Protein AF-A0A829H074-F1 (afdb_monomer_lite)

pLDDT: mean 91.49, std 4.29, range [58.12, 96.12]

InterPro domains:
  IPR010146 CRISPR-associated protein, Csn2-type [TIGR01866] (2-175)

Secondary structure (DSSP, 8-state):
-EEE-TTSPPEE--TT-PPP---S-HHHHHHHHHHHHHT-TT-EEE-TT--EE-HHHHEEEEE-TTTT--HHHHHHHHHHHHHHHHS-HHHHHHHHHHHHHHHHHHHT-HHHHTSS-------SHHHHHHHTT----HHHHHSHHHHHHHHHHHHHHHT--SEEEE-SGGGT---

Structure (mmCIF, N/CA/C/O backbone):
data_AF-A0A829H074-F1
#
_entry.id   AF-A0A829H074-F1
#
loop_
_atom_site.group_PDB
_atom_site.id
_atom_site.type_symbol
_atom_site.label_atom_id
_atom_site.label_alt_id
_atom_site.label_comp_id
_atom_site.label_asym_id
_atom_site.label_entity_id
_atom_site.label_seq_id
_atom_site.pdbx_PDB_ins_code
_atom_site.Cartn_x
_atom_site.Cartn_y
_atom_site.Cartn_z
_atom_site.occupancy
_atom_site.B_iso_or_equiv
_atom_site.auth_seq_id
_atom_site.auth_comp_id
_atom_site.auth_asym_id
_atom_site.auth_atom_id
_atom_site.pdbx_PDB_model_num
ATOM 1 N N . MET A 1 1 ? 19.364 4.379 -5.236 1.00 91.44 1 MET A N 1
ATOM 2 C CA . MET A 1 1 ? 19.179 2.920 -5.469 1.00 91.44 1 MET A CA 1
ATOM 3 C C . MET A 1 1 ? 19.409 2.637 -6.939 1.00 91.44 1 MET A C 1
ATOM 5 O O . MET A 1 1 ? 19.044 3.456 -7.771 1.00 91.44 1 MET A O 1
ATOM 9 N N . ASN A 1 2 ? 20.021 1.505 -7.264 1.00 95.44 2 ASN A N 1
ATOM 10 C CA . ASN A 1 2 ? 20.348 1.136 -8.633 1.00 95.44 2 ASN A CA 1
ATOM 11 C C . ASN A 1 2 ? 19.681 -0.187 -9.014 1.00 95.44 2 ASN A C 1
ATOM 13 O O . ASN A 1 2 ? 19.570 -1.081 -8.178 1.00 95.44 2 ASN A O 1
ATOM 17 N N . LEU A 1 3 ? 19.251 -0.296 -10.269 1.00 96.12 3 LEU A N 1
ATOM 18 C CA . LEU A 1 3 ? 18.658 -1.483 -10.870 1.00 96.12 3 LEU A CA 1
ATOM 19 C C . LEU A 1 3 ? 19.540 -1.939 -12.034 1.00 96.12 3 LEU A C 1
ATOM 21 O O . LEU A 1 3 ? 19.738 -1.203 -13.003 1.00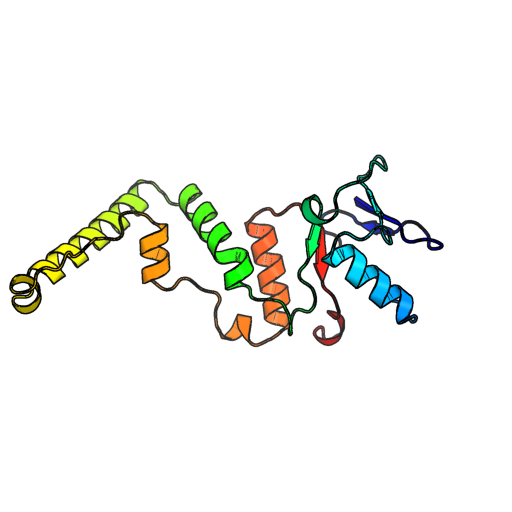 96.12 3 LEU A O 1
ATOM 25 N N . ALA A 1 4 ? 20.065 -3.157 -11.934 1.00 96.06 4 ALA A N 1
ATOM 26 C CA . ALA A 1 4 ? 20.862 -3.793 -12.973 1.00 96.06 4 ALA A CA 1
ATOM 27 C C . ALA A 1 4 ? 20.061 -4.912 -13.654 1.00 96.06 4 ALA A C 1
ATOM 29 O O . ALA A 1 4 ? 19.562 -5.819 -12.989 1.00 96.06 4 ALA A O 1
ATOM 30 N N . TYR A 1 5 ? 19.982 -4.858 -14.984 1.00 95.56 5 TYR A N 1
ATOM 31 C CA . TYR A 1 5 ? 19.382 -5.888 -15.833 1.00 95.56 5 TYR A CA 1
ATOM 32 C C . TYR A 1 5 ? 20.257 -6.073 -17.079 1.00 95.56 5 TYR A C 1
ATOM 34 O O . TYR A 1 5 ? 20.352 -5.183 -17.919 1.00 95.56 5 TYR A O 1
ATOM 42 N N . TYR A 1 6 ? 20.954 -7.204 -17.192 1.00 91.19 6 TYR A N 1
ATOM 43 C CA . TYR A 1 6 ? 21.913 -7.432 -18.279 1.00 91.19 6 TYR A CA 1
ATOM 44 C C . TYR A 1 6 ? 21.204 -7.629 -19.636 1.00 91.19 6 TYR A C 1
ATOM 46 O O . TYR A 1 6 ? 20.192 -8.330 -19.686 1.00 91.19 6 TYR A O 1
ATOM 54 N N . PRO A 1 7 ? 21.731 -7.091 -20.757 1.00 92.56 7 PRO A N 1
ATOM 55 C CA . PRO A 1 7 ? 22.991 -6.349 -20.916 1.00 92.56 7 PRO A CA 1
ATOM 56 C C . PRO A 1 7 ? 22.844 -4.821 -20.832 1.00 92.56 7 PRO A C 1
ATOM 58 O O . PRO A 1 7 ? 23.709 -4.094 -21.320 1.00 92.56 7 PRO A O 1
ATOM 61 N N . PHE A 1 8 ? 21.743 -4.317 -20.279 1.00 94.44 8 PHE A N 1
ATOM 62 C CA . PHE A 1 8 ? 21.464 -2.888 -20.251 1.00 94.44 8 PHE A CA 1
ATOM 63 C C . PHE A 1 8 ? 22.372 -2.151 -19.264 1.00 94.44 8 PHE A C 1
ATOM 65 O O . PHE A 1 8 ? 22.956 -2.731 -18.345 1.00 94.44 8 PHE A O 1
ATOM 72 N N . GLN A 1 9 ? 22.491 -0.841 -19.479 1.00 94.25 9 GLN A N 1
ATOM 73 C CA . GLN A 1 9 ? 23.180 0.041 -18.546 1.00 94.25 9 GLN A CA 1
ATOM 74 C C . GLN A 1 9 ? 22.444 0.089 -17.204 1.00 94.25 9 GLN A C 1
ATOM 76 O O . GLN A 1 9 ? 21.236 -0.138 -17.127 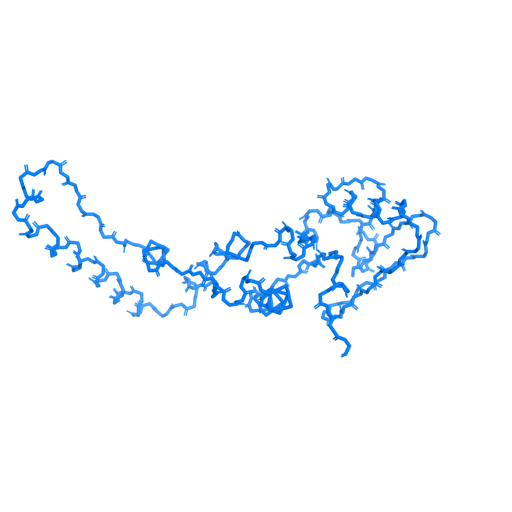1.00 94.25 9 GLN A O 1
ATOM 81 N N . LEU A 1 10 ? 23.196 0.403 -16.150 1.00 95.25 10 LEU A N 1
ATOM 82 C CA . LEU A 1 10 ? 22.659 0.557 -14.804 1.00 95.25 10 LEU A CA 1
ATOM 83 C C . LEU A 1 10 ? 21.618 1.684 -14.768 1.00 95.25 10 LEU A C 1
ATOM 85 O O . LEU A 1 10 ? 21.900 2.801 -15.199 1.00 95.25 10 LEU A O 1
ATOM 89 N N . ILE A 1 11 ? 20.436 1.395 -14.224 1.00 95.56 11 ILE A N 1
ATOM 90 C CA . ILE A 1 11 ? 19.362 2.375 -14.047 1.00 95.56 11 ILE A CA 1
ATOM 91 C C . ILE A 1 11 ? 19.423 2.891 -12.609 1.00 95.56 11 ILE A C 1
ATOM 93 O O . ILE A 1 11 ? 19.198 2.135 -11.664 1.00 95.56 11 ILE A O 1
ATOM 97 N N . THR A 1 12 ? 19.724 4.175 -12.430 1.00 94.56 12 THR A N 1
ATOM 98 C CA . THR A 1 12 ? 19.814 4.807 -11.105 1.00 94.56 12 THR A CA 1
ATOM 99 C C . THR A 1 12 ? 18.541 5.579 -10.790 1.00 94.56 12 THR A C 1
ATOM 101 O O . THR A 1 12 ? 18.152 6.475 -11.535 1.00 94.56 12 THR A O 1
ATOM 104 N N . THR A 1 13 ? 17.922 5.269 -9.652 1.00 92.69 13 THR A N 1
ATOM 105 C CA . THR A 1 13 ? 16.789 6.018 -9.101 1.00 92.69 13 THR A CA 1
ATOM 106 C C . THR A 1 13 ? 17.259 6.957 -7.996 1.00 92.69 13 THR A C 1
ATOM 108 O O . THR A 1 13 ? 18.174 6.630 -7.223 1.00 92.69 13 THR A O 1
ATOM 111 N N . LYS A 1 14 ? 16.617 8.127 -7.896 1.00 89.31 14 LYS A N 1
ATOM 112 C CA . LYS A 1 14 ? 16.875 9.101 -6.831 1.00 89.31 14 LYS A CA 1
ATOM 113 C C . LYS A 1 14 ? 15.666 9.255 -5.912 1.00 89.31 14 LYS A C 1
ATOM 115 O O . LYS A 1 14 ? 14.533 9.111 -6.371 1.00 89.31 14 LYS A O 1
ATOM 120 N N . PRO A 1 15 ? 15.885 9.568 -4.624 1.00 86.19 15 PRO A N 1
ATOM 121 C CA . PRO A 1 15 ? 14.794 9.909 -3.722 1.00 86.19 15 PRO A CA 1
ATOM 122 C C . PRO A 1 15 ? 13.936 11.037 -4.297 1.00 86.19 15 PRO A C 1
ATOM 124 O O . PRO A 1 15 ? 14.472 12.010 -4.824 1.00 86.19 15 PRO A O 1
ATOM 127 N N . SER A 1 16 ? 12.617 10.904 -4.170 1.00 83.69 16 SER A N 1
ATOM 128 C CA . SER A 1 16 ? 11.632 11.897 -4.626 1.00 83.69 16 SER A CA 1
ATOM 129 C C . SER A 1 16 ? 11.622 12.190 -6.137 1.00 83.69 16 SER A C 1
ATOM 131 O O . SER A 1 16 ? 10.906 13.094 -6.559 1.00 83.69 16 SER A O 1
ATOM 133 N N . GLU A 1 17 ? 12.362 11.438 -6.959 1.00 90.56 17 GLU A N 1
ATOM 134 C CA . GLU A 1 17 ? 12.289 11.502 -8.424 1.00 90.56 17 GLU A CA 1
ATOM 135 C C . GLU A 1 17 ? 11.554 10.264 -8.961 1.00 90.56 17 GLU A C 1
ATOM 137 O O . GLU A 1 17 ? 11.737 9.148 -8.469 1.00 90.56 17 GLU A O 1
ATOM 142 N N . VAL A 1 18 ? 10.733 10.448 -9.998 1.00 91.62 18 VAL A N 1
ATOM 143 C CA . VAL A 1 18 ? 10.106 9.333 -10.720 1.00 91.62 18 VAL A CA 1
ATOM 144 C C . VAL A 1 18 ? 11.058 8.866 -11.815 1.00 91.62 18 VAL A C 1
ATOM 146 O O . VAL A 1 18 ? 11.472 9.649 -12.667 1.00 91.62 18 VAL A O 1
ATOM 149 N N . THR A 1 19 ? 11.394 7.579 -11.813 1.00 94.88 19 THR A N 1
ATOM 150 C CA . THR A 1 19 ? 12.147 6.943 -12.898 1.00 94.88 19 THR A CA 1
ATOM 151 C C . THR A 1 19 ? 11.190 6.137 -13.764 1.00 94.88 19 THR A C 1
ATOM 153 O O . THR A 1 19 ? 10.531 5.224 -13.272 1.00 94.88 19 THR A O 1
ATOM 156 N N . VAL A 1 20 ? 11.124 6.470 -15.052 1.00 94.25 20 VAL A N 1
ATOM 157 C CA . VAL A 1 20 ? 10.296 5.760 -16.033 1.00 94.25 20 VAL A CA 1
ATOM 158 C C . VAL A 1 20 ? 11.181 4.813 -16.835 1.00 94.25 20 VAL A C 1
ATOM 160 O O . VAL A 1 20 ? 12.213 5.223 -17.364 1.00 94.25 20 VAL A O 1
ATOM 163 N N . ILE A 1 21 ? 10.771 3.548 -16.920 1.00 94.44 21 ILE A N 1
ATOM 164 C CA . ILE A 1 21 ? 11.398 2.543 -17.779 1.00 94.44 21 ILE A CA 1
ATOM 165 C C . ILE A 1 21 ? 10.393 2.204 -18.873 1.00 94.44 21 ILE A C 1
ATOM 167 O O . ILE A 1 21 ? 9.339 1.639 -18.588 1.00 94.44 21 ILE A O 1
ATOM 171 N N . ASP A 1 22 ? 10.736 2.546 -20.110 1.00 93.12 22 ASP A N 1
ATOM 172 C CA . ASP A 1 22 ? 9.983 2.163 -21.301 1.00 93.12 22 ASP A CA 1
ATOM 173 C C . ASP A 1 22 ? 10.772 1.118 -22.100 1.00 93.12 22 ASP A C 1
ATOM 175 O O . ASP A 1 22 ? 12.006 1.144 -22.154 1.00 93.12 22 ASP A O 1
ATOM 179 N N . THR A 1 23 ? 10.067 0.158 -22.690 1.00 92.56 23 THR A N 1
ATOM 180 C CA . THR A 1 23 ? 10.674 -0.915 -23.472 1.00 92.56 23 THR A CA 1
ATOM 181 C C . THR A 1 23 ? 9.740 -1.397 -24.570 1.00 92.56 23 THR A C 1
ATOM 183 O O . THR A 1 23 ? 8.605 -1.797 -24.330 1.00 92.56 23 THR A O 1
ATOM 186 N N . ALA A 1 24 ? 10.268 -1.467 -25.791 1.00 93.94 24 ALA A N 1
ATOM 187 C CA . ALA A 1 24 ? 9.580 -2.091 -26.918 1.00 93.94 24 ALA A CA 1
ATOM 188 C C . ALA A 1 24 ? 9.654 -3.633 -26.892 1.00 93.94 24 ALA A C 1
ATOM 190 O O . ALA A 1 24 ? 9.094 -4.290 -27.768 1.00 93.94 24 ALA A O 1
ATOM 191 N N . SER A 1 25 ? 10.375 -4.231 -25.932 1.00 95.94 25 SER A N 1
ATOM 192 C CA . SER A 1 25 ? 10.568 -5.681 -25.839 1.00 95.94 25 SER A CA 1
ATOM 193 C C . SER A 1 25 ? 9.659 -6.301 -24.773 1.00 95.94 25 SER A C 1
ATOM 195 O O . SER A 1 25 ? 9.908 -6.112 -23.577 1.00 95.94 25 SER A O 1
ATOM 197 N N . PRO A 1 26 ? 8.672 -7.135 -25.164 1.00 94.25 26 PRO A N 1
ATOM 198 C CA . PRO A 1 26 ? 7.799 -7.828 -24.214 1.00 94.25 26 PRO A CA 1
ATOM 199 C C . PRO A 1 26 ? 8.565 -8.724 -23.238 1.00 94.25 26 PRO A C 1
ATOM 201 O O . PRO A 1 26 ? 8.177 -8.868 -22.079 1.00 94.25 26 PRO A O 1
ATOM 204 N N . LYS A 1 27 ? 9.684 -9.307 -23.689 1.00 94.81 27 LYS A N 1
ATOM 205 C CA . LYS A 1 27 ? 10.549 -10.137 -22.846 1.00 94.81 27 LYS A CA 1
ATOM 206 C C . LYS A 1 27 ? 11.180 -9.320 -21.722 1.00 94.81 27 LYS A C 1
ATOM 208 O O . LYS A 1 27 ? 11.151 -9.760 -20.582 1.00 94.81 27 LYS A O 1
ATOM 213 N N . VAL A 1 28 ? 11.708 -8.137 -22.041 1.00 95.25 28 VAL A N 1
ATOM 214 C CA . VAL A 1 28 ? 12.322 -7.246 -21.043 1.00 95.25 28 VAL A CA 1
ATOM 215 C C . VAL A 1 28 ? 11.287 -6.820 -20.008 1.00 95.25 28 VAL A C 1
ATOM 217 O O . VAL A 1 28 ? 11.550 -6.913 -18.814 1.00 95.25 28 VAL A O 1
ATOM 220 N N . LEU A 1 29 ? 10.090 -6.422 -20.451 1.00 94.56 29 LEU A N 1
ATOM 221 C CA . LEU A 1 29 ? 8.999 -6.072 -19.542 1.00 94.56 29 LEU A CA 1
ATOM 222 C C . LEU A 1 29 ? 8.637 -7.243 -18.618 1.00 94.56 29 LEU A C 1
ATOM 224 O O . LEU A 1 29 ? 8.540 -7.067 -17.407 1.00 94.56 29 LEU A O 1
ATOM 228 N N . THR A 1 30 ? 8.486 -8.444 -19.179 1.00 94.12 30 THR A N 1
ATOM 229 C CA . THR A 1 30 ? 8.153 -9.652 -18.409 1.00 94.12 30 THR A CA 1
ATOM 230 C C . THR A 1 30 ? 9.242 -9.983 -17.390 1.00 94.12 30 THR A C 1
ATOM 232 O O . THR A 1 30 ? 8.932 -10.215 -16.226 1.00 94.12 30 THR A O 1
ATOM 235 N N . ASP A 1 31 ? 10.515 -9.945 -17.794 1.00 95.44 31 ASP A N 1
ATOM 236 C CA . ASP A 1 31 ? 11.649 -10.210 -16.906 1.00 95.44 31 ASP A CA 1
ATOM 237 C C . ASP A 1 31 ? 11.695 -9.221 -15.731 1.00 95.44 31 ASP A C 1
ATOM 239 O O . ASP A 1 31 ? 11.881 -9.645 -14.589 1.00 95.44 31 ASP A O 1
ATOM 243 N N . LEU A 1 32 ? 11.480 -7.923 -15.991 1.00 95.44 32 LEU A N 1
ATOM 244 C CA . LEU A 1 32 ? 11.425 -6.891 -14.952 1.00 95.44 32 LEU A CA 1
ATOM 245 C C . LEU A 1 32 ? 10.268 -7.137 -13.976 1.00 95.44 32 LEU A C 1
ATOM 247 O O . LEU A 1 32 ? 10.480 -7.106 -12.765 1.00 95.44 32 LEU A O 1
ATOM 251 N N . ILE A 1 33 ? 9.061 -7.413 -14.482 1.00 94.75 33 ILE A N 1
ATOM 252 C CA . ILE A 1 33 ? 7.877 -7.676 -13.650 1.00 94.75 33 ILE A CA 1
ATOM 253 C C . ILE A 1 33 ? 8.098 -8.910 -12.775 1.00 94.75 33 ILE A C 1
ATOM 255 O O . ILE A 1 33 ? 7.889 -8.855 -11.565 1.00 94.75 33 ILE A O 1
ATOM 259 N N . GLU A 1 34 ? 8.527 -10.026 -13.365 1.00 94.25 34 GLU A N 1
ATOM 260 C CA . GLU A 1 34 ? 8.724 -11.272 -12.628 1.00 94.25 34 GLU A CA 1
ATOM 261 C C . GLU A 1 34 ? 9.793 -11.127 -11.545 1.00 94.25 34 GLU A C 1
ATOM 263 O O . GLU A 1 34 ? 9.586 -11.589 -10.422 1.00 94.25 34 GLU A O 1
ATOM 268 N N . ALA A 1 35 ? 10.910 -10.468 -11.861 1.00 94.12 35 ALA A N 1
ATOM 269 C CA . ALA A 1 35 ? 12.001 -10.277 -10.917 1.00 94.12 35 ALA A CA 1
ATOM 270 C C . ALA A 1 35 ? 11.613 -9.345 -9.769 1.00 94.12 35 ALA A C 1
ATOM 272 O O . ALA A 1 35 ? 11.798 -9.700 -8.607 1.00 94.12 35 ALA A O 1
ATOM 273 N N . LEU A 1 36 ? 11.021 -8.188 -10.076 1.00 94.94 36 LEU A N 1
ATOM 274 C CA . LEU A 1 36 ? 10.662 -7.188 -9.072 1.00 94.94 36 LEU A CA 1
ATOM 275 C C . LEU A 1 36 ? 9.478 -7.626 -8.197 1.00 94.94 36 LEU A C 1
ATOM 277 O O . LEU A 1 36 ? 9.411 -7.252 -7.027 1.00 94.94 36 LEU A O 1
ATOM 281 N N . ARG A 1 37 ? 8.560 -8.440 -8.733 1.00 94.00 37 ARG A N 1
ATOM 282 C CA . ARG A 1 37 ? 7.435 -8.996 -7.969 1.00 94.00 37 ARG A CA 1
ATOM 283 C C . ARG A 1 37 ? 7.851 -10.182 -7.102 1.00 94.00 37 ARG A C 1
ATOM 285 O O . ARG A 1 37 ? 7.415 -10.279 -5.956 1.00 94.00 37 ARG A O 1
ATOM 292 N N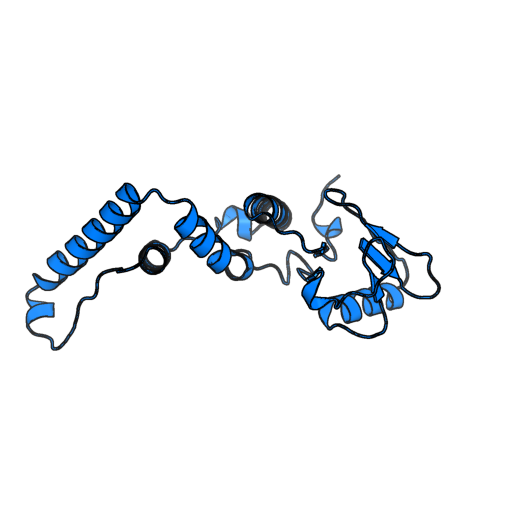 . ASN A 1 38 ? 8.640 -11.110 -7.649 1.00 90.69 38 ASN A N 1
ATOM 293 C CA . ASN A 1 38 ? 8.865 -12.411 -7.014 1.00 90.69 38 ASN A CA 1
ATOM 294 C C . ASN A 1 38 ? 10.247 -12.580 -6.380 1.00 90.69 38 ASN A C 1
ATOM 296 O O . ASN A 1 38 ? 10.418 -13.555 -5.648 1.00 90.69 38 ASN A O 1
ATOM 300 N N . ASP A 1 39 ? 11.160 -11.622 -6.569 1.00 86.25 39 ASP A N 1
ATOM 301 C CA . ASP A 1 39 ? 12.564 -11.690 -6.138 1.00 86.25 39 ASP A CA 1
ATOM 302 C C . ASP A 1 39 ? 13.339 -12.780 -6.902 1.00 86.25 39 ASP A C 1
ATOM 304 O O . ASP A 1 39 ? 13.847 -13.736 -6.323 1.00 86.25 39 ASP A O 1
ATOM 308 N N . LEU A 1 40 ? 13.332 -12.687 -8.239 1.00 87.94 40 LEU A N 1
ATOM 309 C CA . LEU A 1 40 ? 14.055 -13.616 -9.121 1.00 87.94 40 LEU A CA 1
ATOM 310 C C . LEU A 1 40 ? 15.378 -13.011 -9.596 1.00 87.94 40 LEU A C 1
ATOM 312 O O . LEU A 1 40 ? 15.430 -11.829 -9.936 1.00 87.94 40 LEU A O 1
ATOM 316 N N . ASP A 1 41 ? 16.388 -13.863 -9.780 1.00 84.56 41 ASP A N 1
ATOM 317 C CA . ASP A 1 41 ? 17.778 -13.513 -10.136 1.00 84.56 41 ASP A CA 1
ATOM 318 C C . ASP A 1 41 ? 17.983 -12.878 -11.533 1.00 84.56 41 ASP A C 1
ATOM 320 O O . ASP A 1 41 ? 19.097 -12.831 -12.053 1.00 84.56 41 ASP A O 1
ATOM 324 N N . LYS A 1 42 ? 16.925 -12.385 -12.187 1.00 89.88 42 LYS A N 1
ATOM 325 C CA . LYS A 1 42 ? 17.028 -11.674 -13.472 1.00 89.88 42 LYS A CA 1
ATOM 326 C C . LYS A 1 42 ? 17.400 -10.199 -13.295 1.00 89.88 42 LYS A C 1
ATOM 328 O O . LYS A 1 42 ? 17.953 -9.609 -14.218 1.00 89.88 42 LYS A O 1
ATOM 333 N N . VAL A 1 43 ? 17.089 -9.605 -12.142 1.00 94.12 43 VAL A N 1
ATOM 334 C CA . VAL A 1 43 ? 17.335 -8.189 -11.831 1.00 94.12 43 VAL A CA 1
ATOM 335 C C . VAL A 1 43 ? 18.026 -8.091 -10.481 1.00 94.12 43 VAL A C 1
ATOM 337 O O . VAL A 1 43 ? 17.655 -8.790 -9.545 1.00 94.12 43 VAL A O 1
ATOM 340 N N . VAL A 1 44 ? 19.003 -7.194 -10.366 1.00 94.81 44 VAL A N 1
ATOM 341 C CA . VAL A 1 44 ? 19.671 -6.907 -9.092 1.00 94.81 44 VAL A CA 1
ATOM 342 C C . VAL A 1 44 ? 19.365 -5.475 -8.680 1.00 94.81 44 VAL A C 1
ATOM 344 O O . VAL A 1 44 ? 19.626 -4.541 -9.440 1.00 94.81 44 VAL A O 1
ATOM 347 N N . LEU A 1 45 ? 18.833 -5.304 -7.468 1.00 95.31 45 LEU A N 1
ATOM 348 C CA . LEU A 1 45 ? 18.786 -4.004 -6.806 1.00 95.31 45 LEU A CA 1
ATOM 349 C C . LEU A 1 45 ? 20.039 -3.820 -5.957 1.00 95.31 45 LEU A C 1
ATOM 351 O O . LEU A 1 45 ? 20.469 -4.748 -5.278 1.00 95.31 45 LEU A O 1
ATOM 355 N N . SER A 1 46 ? 20.610 -2.622 -5.960 1.00 95.06 46 SER A N 1
ATOM 356 C CA . SER A 1 46 ? 21.729 -2.277 -5.088 1.00 95.06 46 SER A CA 1
ATOM 357 C C . SER A 1 46 ? 21.565 -0.890 -4.478 1.00 95.06 46 SER A C 1
ATOM 359 O O . SER A 1 46 ? 20.887 -0.015 -5.028 1.00 95.06 46 SER A O 1
ATOM 361 N N . ASN A 1 47 ? 22.215 -0.657 -3.341 1.00 94.00 47 ASN A N 1
ATOM 362 C CA . ASN A 1 47 ? 22.318 0.687 -2.778 1.00 94.00 47 ASN A CA 1
ATOM 363 C C . ASN A 1 47 ? 23.295 1.559 -3.596 1.00 94.00 47 ASN A C 1
ATOM 365 O O . ASN A 1 47 ? 23.778 1.163 -4.667 1.00 94.00 47 ASN A O 1
ATOM 369 N N . ASP A 1 48 ? 23.561 2.767 -3.103 1.00 91.06 48 ASP A N 1
ATOM 370 C CA . ASP A 1 48 ? 24.414 3.749 -3.780 1.00 91.06 48 ASP A CA 1
ATOM 371 C C . ASP A 1 48 ? 25.904 3.350 -3.759 1.00 91.06 48 ASP A C 1
ATOM 373 O O . ASP A 1 48 ? 26.681 3.820 -4.585 1.00 91.06 48 ASP A O 1
ATOM 377 N N . GLN A 1 49 ? 26.290 2.429 -2.871 1.00 94.00 49 GLN A N 1
ATOM 378 C CA . GLN A 1 49 ? 27.612 1.801 -2.797 1.00 94.00 49 GLN A CA 1
ATOM 379 C C . GLN A 1 49 ? 27.719 0.539 -3.673 1.00 94.00 49 GLN A C 1
ATOM 381 O O . GLN A 1 49 ? 28.731 -0.155 -3.625 1.00 94.00 49 GLN A O 1
ATOM 386 N N . LEU A 1 50 ? 26.694 0.248 -4.487 1.00 92.31 50 LEU A N 1
ATOM 387 C CA . LEU A 1 50 ? 26.580 -0.958 -5.315 1.00 92.31 50 LEU A CA 1
ATOM 388 C C . LEU A 1 50 ? 26.526 -2.271 -4.517 1.00 92.31 50 LEU A C 1
ATOM 390 O O . LEU A 1 50 ? 26.781 -3.344 -5.060 1.00 92.31 50 LEU A O 1
ATOM 394 N N . GLU A 1 51 ? 26.124 -2.214 -3.248 1.00 95.69 51 GLU A N 1
ATOM 395 C CA . GLU A 1 51 ? 25.889 -3.408 -2.441 1.00 95.69 51 GLU A CA 1
ATOM 396 C C . GLU A 1 51 ? 24.491 -3.971 -2.745 1.00 95.69 51 GLU A C 1
ATOM 398 O O . GLU A 1 51 ? 23.500 -3.233 -2.605 1.00 95.69 51 GLU A O 1
ATOM 403 N N . PRO A 1 52 ? 24.375 -5.252 -3.148 1.00 94.19 52 PRO A N 1
ATOM 404 C CA . PRO A 1 52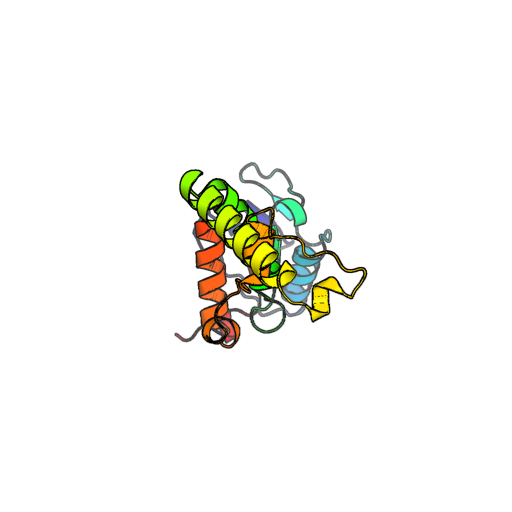 ? 23.094 -5.872 -3.469 1.00 94.19 52 PRO A CA 1
ATOM 405 C C . PRO A 1 52 ? 22.092 -5.790 -2.316 1.00 94.19 52 PRO A C 1
ATOM 407 O O . PRO A 1 52 ? 22.448 -5.927 -1.146 1.00 94.19 52 PRO A O 1
ATOM 410 N N . GLN A 1 53 ? 20.826 -5.585 -2.658 1.00 94.19 53 GLN A N 1
ATOM 411 C CA . GLN A 1 53 ? 19.705 -5.504 -1.733 1.00 94.19 53 GLN A CA 1
ATOM 412 C C . GLN A 1 53 ? 18.656 -6.555 -2.097 1.00 94.19 53 GLN A C 1
ATOM 414 O O . GLN A 1 53 ? 18.336 -6.745 -3.268 1.00 94.19 53 GLN A O 1
ATOM 419 N N . GLU A 1 54 ? 18.076 -7.194 -1.083 1.00 93.00 54 GLU A N 1
ATOM 420 C CA . GLU A 1 54 ? 16.917 -8.074 -1.261 1.00 93.00 54 GLU A CA 1
ATOM 421 C C . GLU A 1 54 ? 15.715 -7.250 -1.743 1.00 93.00 54 GLU A C 1
ATOM 423 O O . GLU A 1 54 ? 15.321 -6.273 -1.088 1.00 93.00 54 GLU A O 1
ATOM 428 N N . ILE A 1 55 ? 15.107 -7.645 -2.867 1.00 93.62 55 ILE A N 1
ATOM 429 C CA . ILE A 1 55 ? 14.097 -6.828 -3.550 1.00 93.62 55 ILE A CA 1
ATOM 430 C C . ILE A 1 55 ? 12.898 -6.571 -2.637 1.00 93.62 55 ILE A C 1
ATOM 432 O O . ILE A 1 55 ? 12.439 -5.433 -2.525 1.00 93.62 55 ILE A O 1
ATOM 436 N N . ARG A 1 56 ? 12.436 -7.587 -1.899 1.00 91.38 56 ARG A N 1
ATOM 437 C CA . ARG A 1 56 ? 11.278 -7.480 -0.987 1.00 91.38 56 ARG A CA 1
ATOM 438 C C . ARG A 1 56 ? 11.502 -6.516 0.183 1.00 91.38 56 ARG A C 1
ATOM 440 O O . ARG A 1 56 ? 10.553 -5.933 0.723 1.00 91.38 56 ARG A O 1
ATOM 447 N N . LYS A 1 57 ? 12.755 -6.352 0.614 1.00 91.56 57 LYS A N 1
ATOM 448 C CA . LYS A 1 57 ? 13.115 -5.429 1.699 1.00 91.56 57 LYS A CA 1
ATOM 449 C C . LYS A 1 57 ? 13.298 -4.011 1.186 1.00 91.56 57 LYS A C 1
ATOM 451 O O . LYS A 1 57 ? 12.853 -3.082 1.855 1.00 91.56 57 LYS A O 1
ATOM 456 N N . ALA A 1 58 ? 13.913 -3.856 0.019 1.00 93.12 58 ALA A N 1
ATOM 457 C CA . ALA A 1 58 ? 14.255 -2.556 -0.543 1.00 93.12 58 ALA A CA 1
ATOM 458 C C . ALA A 1 58 ? 13.107 -1.893 -1.318 1.00 93.12 58 ALA A C 1
ATOM 460 O O . ALA A 1 58 ? 13.077 -0.668 -1.441 1.00 93.12 58 ALA A O 1
ATOM 461 N N . SER A 1 59 ? 12.156 -2.675 -1.828 1.00 94.12 59 SER A N 1
ATOM 462 C CA . SER A 1 59 ? 11.078 -2.181 -2.682 1.00 94.12 59 SER A CA 1
ATOM 463 C C . SER A 1 59 ? 9.685 -2.554 -2.177 1.00 94.12 59 SER A C 1
ATOM 465 O O . SER A 1 59 ? 9.504 -3.442 -1.339 1.00 94.12 59 SER A O 1
ATOM 467 N N . LEU A 1 60 ? 8.698 -1.819 -2.678 1.00 94.19 60 LEU A N 1
ATOM 468 C CA . LEU A 1 60 ? 7.278 -2.053 -2.506 1.00 94.19 60 LEU A CA 1
ATOM 469 C C . LEU A 1 60 ? 6.662 -2.234 -3.895 1.00 94.19 60 LEU A C 1
ATOM 471 O O . LEU A 1 60 ? 6.491 -1.270 -4.644 1.00 94.19 60 LEU A O 1
ATOM 475 N N . TRP A 1 61 ? 6.338 -3.481 -4.231 1.00 95.19 61 TRP A N 1
ATOM 476 C CA . TRP A 1 61 ? 5.604 -3.798 -5.450 1.00 95.19 61 TRP A CA 1
ATOM 477 C C . TRP A 1 61 ? 4.139 -3.386 -5.302 1.00 95.19 61 TRP A C 1
ATOM 479 O O . TRP A 1 61 ? 3.430 -3.923 -4.451 1.00 95.19 61 TRP A O 1
ATOM 489 N N . ILE A 1 62 ? 3.696 -2.457 -6.146 1.00 95.50 62 ILE A N 1
ATOM 490 C CA . ILE A 1 62 ? 2.285 -2.086 -6.286 1.00 95.50 62 ILE A CA 1
ATOM 491 C C . ILE A 1 62 ? 1.680 -2.749 -7.523 1.00 95.50 62 ILE A C 1
ATOM 493 O O . ILE A 1 62 ? 0.547 -3.218 -7.472 1.00 95.50 62 ILE A O 1
ATOM 497 N N . GLY A 1 63 ? 2.447 -2.815 -8.616 1.00 94.69 63 GLY A N 1
ATOM 498 C CA . GLY A 1 63 ? 1.974 -3.346 -9.891 1.00 94.69 63 GLY A CA 1
ATOM 499 C C . GLY A 1 63 ? 1.036 -2.375 -10.599 1.00 94.69 63 GLY A C 1
ATOM 500 O O . GLY A 1 63 ? 1.265 -1.163 -10.586 1.00 94.69 63 GLY A O 1
ATOM 501 N N . ASP A 1 64 ? 0.010 -2.909 -11.256 1.00 94.75 64 ASP A N 1
ATOM 502 C CA . ASP A 1 64 ? -0.942 -2.114 -12.026 1.00 94.75 64 ASP A CA 1
ATOM 503 C C . ASP A 1 64 ? -1.988 -1.435 -11.106 1.00 94.75 64 ASP A C 1
ATOM 505 O O . ASP A 1 64 ? -2.731 -2.131 -10.403 1.00 94.75 64 ASP A O 1
ATOM 509 N N . PRO A 1 65 ? -2.109 -0.090 -11.113 1.00 93.56 65 PRO A N 1
ATOM 510 C CA . PRO A 1 65 ? -3.066 0.650 -10.279 1.00 93.56 65 PRO A CA 1
ATOM 511 C C . PRO A 1 65 ? -4.536 0.239 -10.428 1.00 93.56 65 PRO A C 1
ATOM 513 O O . PRO A 1 65 ? -5.325 0.373 -9.488 1.00 93.56 65 PRO A O 1
ATOM 516 N N . ARG A 1 66 ? -4.942 -0.242 -11.606 1.00 91.38 66 ARG A N 1
ATOM 517 C CA . ARG A 1 66 ? -6.325 -0.656 -11.843 1.00 91.38 66 ARG A CA 1
ATOM 518 C C . ARG A 1 66 ? -6.575 -2.072 -11.348 1.00 91.38 66 ARG A C 1
ATOM 520 O O . ARG A 1 66 ? -7.653 -2.323 -10.807 1.00 91.38 66 ARG A O 1
ATOM 527 N N . LEU A 1 67 ? -5.615 -2.972 -11.566 1.00 92.56 67 LEU A N 1
ATOM 528 C CA . LEU A 1 67 ? -5.787 -4.413 -11.359 1.00 92.56 67 LEU A CA 1
ATOM 529 C C . LEU A 1 67 ? -5.345 -4.893 -9.972 1.00 92.56 67 LEU A C 1
ATOM 531 O O . LEU A 1 67 ? -5.943 -5.825 -9.441 1.00 92.56 67 LEU A O 1
ATOM 535 N N . GLU A 1 68 ? -4.304 -4.291 -9.395 1.00 93.19 68 GLU A N 1
ATOM 536 C CA . GLU A 1 68 ? -3.633 -4.805 -8.190 1.00 93.19 68 GLU A CA 1
ATOM 537 C C . GLU A 1 68 ? -3.743 -3.870 -6.980 1.00 93.19 68 GLU A C 1
ATOM 539 O O . GLU A 1 68 ? -3.685 -4.337 -5.841 1.00 93.19 68 GLU A O 1
ATOM 544 N N . LEU A 1 69 ? -3.911 -2.561 -7.199 1.00 94.12 69 LEU A N 1
ATOM 545 C CA . LEU A 1 69 ? -3.899 -1.583 -6.112 1.00 94.12 69 LEU A CA 1
ATOM 546 C C . LEU A 1 69 ? -5.234 -1.522 -5.355 1.00 94.12 69 LEU A C 1
ATOM 548 O O . LEU A 1 69 ? -6.243 -0.984 -5.832 1.00 94.12 69 LEU A O 1
ATOM 552 N N . ASP A 1 70 ? -5.162 -1.999 -4.115 1.00 93.81 70 ASP A N 1
ATOM 553 C CA . ASP A 1 70 ? -6.139 -1.825 -3.045 1.00 93.81 70 ASP A CA 1
ATOM 554 C C . ASP A 1 70 ? -5.506 -0.957 -1.941 1.00 93.81 70 ASP A C 1
ATOM 556 O O . ASP A 1 70 ? -4.587 -1.387 -1.235 1.00 93.81 70 ASP A O 1
ATOM 560 N N . LEU A 1 71 ? -5.960 0.297 -1.845 1.00 95.31 71 LEU A N 1
ATOM 561 C CA . LEU A 1 71 ? -5.405 1.294 -0.926 1.00 95.31 71 LEU A CA 1
ATOM 562 C C . LEU A 1 71 ? -5.673 0.938 0.540 1.00 95.31 71 LEU A C 1
ATOM 564 O O . LEU A 1 71 ? -4.777 1.084 1.375 1.00 95.31 71 LEU A O 1
ATOM 568 N N . ASP A 1 72 ? -6.870 0.441 0.851 1.00 94.00 72 ASP A N 1
ATOM 569 C CA . ASP A 1 72 ? -7.244 0.060 2.211 1.00 94.00 72 ASP A CA 1
ATOM 570 C C . ASP A 1 72 ? -6.392 -1.114 2.677 1.00 94.00 72 ASP A C 1
ATOM 572 O O . ASP A 1 72 ? -5.714 -1.034 3.704 1.00 94.00 72 ASP A O 1
ATOM 576 N N . LYS A 1 73 ? -6.309 -2.176 1.873 1.00 93.06 73 LYS A N 1
ATOM 577 C CA . LYS A 1 73 ? -5.479 -3.338 2.202 1.00 93.06 73 LYS A CA 1
ATOM 578 C C . LYS A 1 73 ? -4.005 -2.971 2.381 1.00 93.06 73 LYS A C 1
ATOM 580 O O . LYS A 1 73 ? -3.330 -3.551 3.236 1.00 93.06 73 LYS A O 1
ATOM 585 N N . LEU A 1 74 ? -3.502 -2.024 1.588 1.00 93.38 74 LEU A N 1
ATOM 586 C CA . LEU A 1 74 ? -2.110 -1.589 1.642 1.00 93.38 74 LEU A CA 1
ATOM 587 C C . LEU A 1 74 ? -1.812 -0.723 2.875 1.00 93.38 74 LEU A C 1
ATOM 589 O O . LEU A 1 74 ? -0.786 -0.923 3.530 1.00 93.38 74 LEU A O 1
ATOM 593 N N . PHE A 1 75 ? -2.694 0.223 3.213 1.00 94.12 75 PHE A N 1
ATOM 594 C CA . PHE A 1 75 ? -2.376 1.275 4.182 1.00 94.12 75 PHE A CA 1
ATOM 595 C C . PHE A 1 75 ? -3.135 1.219 5.494 1.00 94.12 75 PHE A C 1
ATOM 597 O O . PHE A 1 75 ? -2.641 1.791 6.461 1.00 94.12 75 PHE A O 1
ATOM 604 N N . GLN A 1 76 ? -4.273 0.537 5.596 1.00 90.50 76 GLN A N 1
ATOM 605 C CA . GLN A 1 76 ? -5.144 0.631 6.771 1.00 90.50 76 GLN A CA 1
ATOM 606 C C . GLN A 1 76 ? -4.398 0.317 8.079 1.00 90.50 76 GLN A C 1
ATOM 608 O O . GLN A 1 76 ? -4.434 1.098 9.030 1.00 90.50 76 GLN A O 1
ATOM 613 N N . ARG A 1 77 ? -3.581 -0.745 8.099 1.00 88.81 77 ARG A N 1
ATOM 614 C CA . ARG A 1 77 ? -2.739 -1.078 9.264 1.00 88.81 77 ARG A CA 1
ATOM 615 C C . ARG A 1 77 ? -1.689 -0.005 9.577 1.00 88.81 77 ARG A C 1
ATOM 617 O O . ARG A 1 77 ? -1.374 0.222 10.745 1.00 88.81 77 ARG A O 1
ATOM 624 N N . LEU A 1 78 ? -1.098 0.612 8.556 1.00 89.62 78 LEU A N 1
ATOM 625 C CA . LEU A 1 78 ? -0.103 1.672 8.733 1.00 89.62 78 LEU A CA 1
ATOM 626 C C . LEU A 1 78 ? -0.758 2.960 9.235 1.00 89.62 78 LEU A C 1
ATOM 628 O O . LEU A 1 78 ? -0.208 3.608 10.122 1.00 89.62 78 LEU A O 1
ATOM 632 N N . ILE A 1 79 ? -1.949 3.282 8.729 1.00 91.81 79 ILE A N 1
ATOM 633 C CA . ILE A 1 79 ? -2.769 4.405 9.179 1.00 91.81 79 ILE A CA 1
ATOM 634 C C . ILE A 1 79 ? -3.125 4.225 10.655 1.00 91.81 79 ILE A C 1
ATOM 636 O O . ILE A 1 79 ? -2.892 5.146 11.430 1.00 91.81 79 ILE A O 1
ATOM 640 N N . TYR A 1 80 ? -3.585 3.042 11.078 1.00 89.75 80 TYR A N 1
ATOM 641 C CA . TYR A 1 80 ? -3.897 2.771 12.488 1.00 89.75 80 TYR A CA 1
ATOM 642 C C . TYR A 1 80 ? -2.694 3.009 13.399 1.00 89.75 80 TYR A C 1
ATOM 644 O O . TYR A 1 80 ? -2.773 3.799 14.336 1.00 89.75 80 TYR A O 1
ATOM 652 N N . LYS A 1 81 ? -1.542 2.418 13.064 1.00 89.00 81 LYS A N 1
ATOM 653 C CA . LYS A 1 81 ? -0.302 2.624 13.826 1.00 89.00 81 LYS A CA 1
ATOM 654 C C . LYS A 1 81 ? 0.127 4.086 13.859 1.00 89.00 81 LYS A C 1
ATOM 656 O O . LYS A 1 81 ? 0.624 4.566 14.872 1.00 89.00 81 LYS A O 1
ATOM 661 N N . ARG A 1 82 ? -0.013 4.801 12.740 1.00 89.94 82 ARG A N 1
ATOM 662 C CA . ARG A 1 82 ? 0.359 6.214 12.662 1.00 89.94 82 ARG A CA 1
ATOM 663 C C . ARG A 1 82 ? -0.573 7.070 13.514 1.00 89.94 82 ARG A C 1
ATOM 665 O O . ARG A 1 82 ? -0.088 7.954 14.205 1.00 89.94 82 ARG A O 1
ATOM 672 N N . MET A 1 83 ? -1.870 6.782 13.501 1.00 90.56 83 MET A N 1
ATOM 673 C CA . MET A 1 83 ? -2.863 7.462 14.331 1.00 90.56 83 MET A CA 1
ATOM 674 C C . MET A 1 83 ? -2.624 7.224 15.820 1.00 90.56 83 MET A C 1
ATOM 676 O O . MET A 1 83 ? -2.666 8.184 16.578 1.00 90.56 83 MET A O 1
ATOM 680 N N . GLU A 1 84 ? -2.285 6.001 16.236 1.00 88.69 84 GLU A N 1
ATOM 681 C CA . GLU A 1 84 ? -1.922 5.705 17.631 1.00 88.69 84 GLU A CA 1
ATOM 682 C C . GLU A 1 84 ? -0.731 6.539 18.129 1.00 88.69 84 GLU A C 1
ATOM 684 O O . GLU A 1 84 ? -0.686 6.903 19.298 1.00 88.69 84 GLU A O 1
ATOM 689 N N . LEU A 1 85 ? 0.218 6.873 17.248 1.00 88.94 85 LEU A N 1
ATOM 690 C CA . LEU A 1 85 ? 1.374 7.710 17.590 1.00 88.94 85 LEU A CA 1
ATOM 691 C C . LEU A 1 85 ? 1.071 9.214 17.589 1.00 88.94 85 LEU A C 1
ATOM 693 O O . LEU A 1 85 ? 1.802 9.976 18.217 1.00 88.94 85 LEU A O 1
ATOM 697 N N . LEU A 1 86 ? 0.073 9.648 16.817 1.00 90.81 86 LEU A N 1
ATOM 698 C CA . LEU A 1 86 ? -0.232 11.065 16.602 1.00 90.81 86 LEU A CA 1
ATOM 699 C C . LEU A 1 86 ? -1.395 11.568 17.455 1.00 90.81 86 LEU A C 1
ATOM 701 O O . LEU A 1 86 ? -1.499 12.773 17.673 1.00 90.81 86 LEU A O 1
ATOM 705 N N . ILE A 1 87 ? -2.289 10.680 17.889 1.00 93.19 87 ILE A N 1
ATOM 706 C CA . ILE A 1 87 ? -3.439 11.070 18.694 1.00 93.19 87 ILE A CA 1
ATOM 707 C C . ILE A 1 87 ? -2.975 11.592 20.055 1.00 93.19 87 ILE A C 1
ATOM 709 O O . ILE A 1 87 ? -2.114 11.015 20.716 1.00 93.19 87 ILE A O 1
ATOM 713 N N . GLU A 1 88 ? -3.565 12.698 20.490 1.00 94.81 88 GLU A N 1
ATOM 714 C CA . GLU A 1 88 ? -3.328 13.220 21.829 1.00 94.81 88 GLU A CA 1
ATOM 715 C C . GLU A 1 88 ? -3.953 12.287 22.872 1.00 94.81 88 GLU A C 1
ATOM 717 O O . GLU A 1 88 ? -5.094 11.848 22.713 1.00 94.81 88 GLU A O 1
ATOM 722 N N . ASN A 1 89 ? -3.235 12.027 23.969 1.00 91.94 89 ASN A N 1
ATOM 723 C CA . ASN A 1 89 ? -3.700 11.125 25.030 1.00 91.94 89 ASN A CA 1
ATOM 724 C C . ASN A 1 89 ? -5.096 11.495 25.547 1.00 91.94 89 ASN A C 1
ATOM 726 O O . ASN A 1 89 ? -5.926 10.614 25.734 1.00 91.94 89 ASN A O 1
ATOM 730 N N . GLN A 1 90 ? -5.367 12.791 25.730 1.00 94.50 90 GLN A N 1
ATOM 731 C CA . GLN A 1 90 ? -6.669 13.275 26.191 1.00 94.50 90 GLN A CA 1
ATOM 732 C C . GLN A 1 90 ? -7.796 12.874 25.228 1.00 94.50 90 GLN A C 1
ATOM 734 O O . GLN A 1 90 ? -8.816 12.337 25.648 1.00 94.50 90 GLN A O 1
ATOM 739 N N . ARG A 1 91 ? -7.575 13.049 23.923 1.00 93.50 91 ARG A N 1
ATOM 740 C CA . ARG A 1 91 ? -8.548 12.688 22.890 1.00 93.50 91 ARG A CA 1
ATOM 741 C C . ARG A 1 91 ? -8.738 11.176 22.771 1.00 93.50 91 ARG A C 1
ATOM 743 O O . ARG A 1 91 ? -9.840 10.717 22.494 1.00 93.50 91 ARG A O 1
ATOM 750 N N . LEU A 1 92 ? -7.678 10.394 22.974 1.00 92.62 92 LEU A N 1
ATOM 751 C CA . LEU A 1 92 ? -7.779 8.935 23.021 1.00 92.62 92 LEU A CA 1
ATOM 752 C C . LEU A 1 92 ? -8.648 8.471 24.196 1.00 92.62 92 LEU A C 1
ATOM 754 O O . LEU A 1 92 ? -9.497 7.604 24.005 1.00 92.62 92 LEU A O 1
ATOM 758 N N . VAL A 1 93 ? -8.451 9.055 25.382 1.00 92.44 93 VAL A N 1
ATOM 759 C CA . VAL A 1 93 ? -9.274 8.768 26.568 1.00 92.44 93 VAL A CA 1
ATOM 760 C C . VAL A 1 93 ? -10.740 9.089 26.284 1.00 92.44 93 VAL A C 1
ATOM 762 O O . VAL A 1 93 ? -11.585 8.223 26.468 1.00 92.44 93 VAL A O 1
ATOM 765 N N . GLU A 1 94 ? -11.034 10.261 25.715 1.00 94.31 94 GLU A N 1
ATOM 766 C CA . GLU A 1 94 ? -12.404 10.652 25.351 1.00 94.31 94 GLU A CA 1
ATOM 767 C C . GLU A 1 94 ? -13.077 9.660 24.388 1.00 94.31 94 GLU A C 1
ATOM 769 O O . GLU A 1 94 ? -14.246 9.320 24.567 1.00 94.31 94 GLU A O 1
ATOM 774 N N . LEU A 1 95 ? -12.351 9.157 23.384 1.00 93.31 95 LEU A N 1
ATOM 775 C CA . LEU A 1 95 ? -12.878 8.154 22.451 1.00 93.31 95 LEU A CA 1
ATOM 776 C C . LEU A 1 95 ? -13.160 6.810 23.137 1.00 93.31 95 LEU A C 1
ATOM 778 O O . LEU A 1 95 ? -14.160 6.157 22.833 1.00 93.31 95 LEU A O 1
ATOM 782 N N . ILE A 1 96 ? -12.287 6.387 24.054 1.00 92.12 96 ILE A N 1
ATOM 783 C CA . ILE A 1 96 ? -12.476 5.153 24.823 1.00 92.12 96 ILE A CA 1
ATOM 784 C C . ILE A 1 96 ? -13.683 5.295 25.755 1.00 92.12 96 ILE A C 1
ATOM 786 O O . ILE A 1 96 ? -14.526 4.400 25.778 1.00 92.12 96 ILE A O 1
ATOM 790 N N . ASP A 1 97 ? -13.814 6.420 26.458 1.00 93.38 97 ASP A N 1
ATOM 791 C CA . ASP A 1 97 ? -14.937 6.695 27.360 1.00 93.38 97 ASP A CA 1
ATOM 792 C C . ASP A 1 97 ? -16.271 6.707 26.597 1.00 93.38 97 ASP A C 1
ATOM 794 O O . ASP A 1 97 ? -17.243 6.078 27.018 1.00 93.38 97 ASP A O 1
ATOM 798 N N . GLN A 1 98 ? -16.311 7.334 25.416 1.00 93.25 98 GLN A N 1
ATOM 799 C CA . GLN A 1 98 ? -17.477 7.281 24.526 1.00 93.25 98 GLN A CA 1
ATOM 800 C C . GLN A 1 98 ? -17.815 5.848 24.107 1.00 93.25 98 GLN A C 1
ATOM 802 O O . GLN A 1 98 ? -18.985 5.463 24.078 1.00 93.25 98 GLN A O 1
ATOM 807 N N . SER A 1 99 ? -16.802 5.031 23.809 1.00 92.50 99 SER A N 1
ATOM 808 C CA . SER A 1 99 ? -17.030 3.630 23.475 1.00 92.50 99 SER A CA 1
ATOM 809 C C . SER A 1 99 ? -17.546 2.810 24.656 1.00 92.50 99 SER A C 1
ATOM 811 O O . SER A 1 99 ? -18.340 1.894 24.440 1.00 92.50 99 SER A O 1
ATOM 813 N N . GLN A 1 100 ? -17.108 3.113 25.878 1.00 90.88 100 GLN A N 1
ATOM 814 C CA . GLN A 1 100 ? -17.624 2.486 27.093 1.00 90.88 100 GLN A CA 1
ATOM 815 C C . GLN A 1 100 ? -19.079 2.867 27.334 1.00 90.88 100 GLN A C 1
ATOM 817 O O . GLN A 1 100 ? -19.888 1.986 27.618 1.00 90.88 100 GLN A O 1
ATOM 822 N N . GLN A 1 101 ? -19.430 4.142 27.152 1.00 93.19 101 GLN A N 1
ATOM 823 C CA . GLN A 1 101 ? -20.809 4.594 27.301 1.00 93.19 101 GLN A CA 1
ATOM 824 C C . GLN A 1 101 ? -21.743 3.869 26.326 1.00 93.19 101 GLN A C 1
ATOM 826 O O . GLN A 1 101 ? -22.764 3.341 26.753 1.00 93.19 101 GLN A O 1
ATOM 831 N N . MET A 1 102 ? -21.351 3.734 25.053 1.00 92.12 102 MET A N 1
ATOM 832 C CA . MET A 1 102 ? -22.131 2.964 24.074 1.00 92.12 102 MET A CA 1
ATOM 833 C C . MET A 1 102 ? -22.349 1.506 24.508 1.00 92.12 102 MET A C 1
ATOM 835 O O . MET A 1 102 ? -23.444 0.970 24.348 1.00 92.12 102 MET A O 1
ATOM 839 N N . ALA A 1 103 ? -21.330 0.857 25.080 1.00 90.75 103 ALA A N 1
ATOM 840 C CA . ALA A 1 103 ? -21.462 -0.507 25.589 1.00 90.75 103 ALA A CA 1
ATOM 841 C C . ALA A 1 103 ? -22.412 -0.590 26.798 1.00 90.75 103 ALA A C 1
ATOM 843 O O . ALA A 1 103 ? -23.208 -1.524 26.890 1.00 90.75 103 ALA A O 1
ATOM 844 N N . MET A 1 104 ? -22.356 0.389 27.706 1.00 89.31 104 MET A N 1
ATOM 845 C CA . MET A 1 104 ? -23.261 0.463 28.857 1.00 89.31 104 MET A CA 1
ATOM 846 C C . MET A 1 104 ? -24.712 0.692 28.433 1.00 89.31 104 MET A C 1
ATOM 848 O O . MET A 1 104 ? -25.603 0.052 28.984 1.00 89.31 104 MET A O 1
ATOM 852 N N . ASP A 1 105 ? -24.950 1.550 27.441 1.00 91.88 105 ASP A N 1
ATOM 853 C CA . ASP A 1 105 ? -26.293 1.826 26.926 1.00 91.88 105 ASP A CA 1
ATOM 854 C C . ASP A 1 105 ? -26.916 0.570 26.294 1.00 91.88 105 ASP A C 1
ATOM 856 O O . ASP A 1 105 ? -28.088 0.280 26.518 1.00 91.88 105 ASP A O 1
ATOM 860 N N . LEU A 1 106 ? -26.125 -0.234 25.574 1.00 90.56 106 LEU A N 1
ATOM 861 C CA . LEU A 1 106 ? -26.579 -1.522 25.038 1.00 90.56 106 LEU A CA 1
ATOM 862 C C . LEU A 1 106 ? -26.917 -2.529 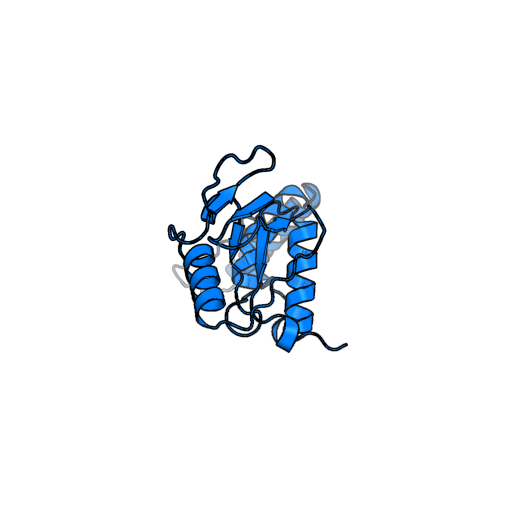26.145 1.00 90.56 106 LEU A C 1
ATOM 864 O O . LEU A 1 106 ? -27.918 -3.230 26.047 1.00 90.56 106 LEU A O 1
ATOM 868 N N . LEU A 1 107 ? -26.125 -2.600 27.219 1.00 87.00 107 LEU A N 1
ATOM 869 C CA . LEU A 1 107 ? -26.411 -3.504 28.341 1.00 87.00 107 LEU A CA 1
ATOM 870 C C . LEU A 1 107 ? -27.694 -3.143 29.101 1.00 87.00 107 LEU A C 1
ATOM 872 O O . LEU A 1 107 ? -28.247 -4.001 29.783 1.00 87.00 107 LEU A O 1
ATOM 876 N N . GLN A 1 108 ? -28.175 -1.903 28.992 1.00 88.88 108 GLN A N 1
ATOM 877 C CA . GLN A 1 108 ? -29.463 -1.506 29.563 1.00 88.88 108 GLN A CA 1
ATOM 878 C C . GLN A 1 108 ? -30.660 -2.034 28.758 1.00 88.88 108 GLN A C 1
ATOM 880 O O . GLN A 1 108 ? -31.789 -1.951 29.244 1.00 88.88 108 GLN A O 1
ATOM 885 N N . ASP A 1 109 ? -30.445 -2.584 27.557 1.00 91.75 109 ASP A N 1
ATOM 886 C CA . ASP A 1 109 ? -31.514 -3.185 26.769 1.00 91.75 109 ASP A CA 1
ATOM 887 C C . ASP A 1 109 ? -32.028 -4.476 27.452 1.00 91.75 109 ASP A C 1
ATOM 889 O O . ASP A 1 109 ? -31.248 -5.413 27.687 1.00 91.75 109 ASP A O 1
ATOM 893 N N . PRO A 1 110 ? -33.336 -4.567 27.767 1.00 88.31 110 PRO A N 1
ATOM 894 C CA . PRO A 1 110 ? -33.916 -5.746 28.406 1.00 88.31 110 PRO A CA 1
ATOM 895 C C . PRO A 1 110 ? -33.712 -7.036 27.604 1.00 88.31 110 PRO A C 1
ATOM 897 O O . PRO A 1 110 ? -33.505 -8.092 28.192 1.00 88.31 110 PRO A O 1
ATOM 900 N N . PHE A 1 111 ? -33.716 -6.960 26.269 1.00 90.62 111 PHE A N 1
ATOM 901 C CA . PHE A 1 111 ? -33.493 -8.122 25.413 1.00 90.62 111 PHE A CA 1
ATOM 902 C C . PHE A 1 111 ? -32.074 -8.671 25.571 1.00 90.62 111 PHE A C 1
ATOM 904 O O . PHE A 1 111 ? -31.892 -9.884 25.640 1.00 90.62 111 PHE A O 1
ATOM 911 N N . LEU A 1 112 ? -31.067 -7.796 25.655 1.00 87.69 112 LEU A N 1
ATOM 912 C CA . LEU A 1 112 ? -29.681 -8.221 25.869 1.00 87.69 112 LEU A CA 1
ATOM 913 C C . LEU A 1 112 ? -29.457 -8.730 27.296 1.00 87.69 112 LEU A C 1
ATOM 915 O O . LEU A 1 112 ? -28.685 -9.667 27.482 1.00 87.69 112 LEU A O 1
ATOM 919 N N . SER A 1 113 ? -30.169 -8.171 28.276 1.00 81.56 113 SER A N 1
ATOM 920 C CA . SER A 1 113 ? -30.126 -8.622 29.675 1.00 81.56 113 SER A CA 1
ATOM 921 C C . SER A 1 113 ? -30.635 -10.057 29.868 1.00 81.56 113 SER A C 1
ATOM 923 O O . SER A 1 113 ? -30.169 -10.756 30.767 1.00 81.56 113 SER A O 1
ATOM 925 N N . ASP A 1 114 ? -31.551 -10.512 29.010 1.00 88.50 114 ASP A N 1
ATOM 926 C CA . ASP A 1 114 ? -32.110 -11.870 29.039 1.00 88.50 114 ASP A CA 1
ATOM 927 C C . ASP A 1 114 ? -31.256 -12.903 28.272 1.00 88.50 114 ASP A C 1
ATOM 929 O O . ASP A 1 114 ? -31.567 -14.100 28.263 1.00 88.50 114 ASP A O 1
ATOM 933 N N . LEU A 1 115 ? -30.168 -12.471 27.625 1.00 88.69 115 LEU A N 1
ATOM 934 C CA . LEU A 1 115 ? -29.292 -13.322 26.823 1.00 88.69 115 LEU A CA 1
ATOM 935 C C . LEU A 1 115 ? -27.922 -13.521 27.495 1.00 88.69 115 LEU A C 1
ATOM 937 O O . LEU A 1 115 ? -27.382 -12.600 28.104 1.00 88.69 115 LEU A O 1
ATOM 941 N N . PRO A 1 116 ? -27.279 -14.696 27.343 1.00 88.69 116 PRO A N 1
ATOM 942 C CA . PRO A 1 116 ? -25.930 -14.944 27.852 1.00 88.69 116 PRO A CA 1
ATOM 943 C C . PRO A 1 116 ? -24.868 -14.329 26.922 1.00 88.69 116 PRO A C 1
ATOM 945 O O . PRO A 1 116 ? -24.004 -15.026 26.392 1.00 88.69 116 PRO A O 1
ATOM 948 N N . VAL A 1 117 ? -24.968 -13.026 26.670 1.00 86.88 117 VAL A N 1
ATOM 949 C CA . VAL A 1 117 ? -24.087 -12.272 25.771 1.00 86.88 117 VAL A CA 1
ATOM 950 C C . VAL A 1 117 ? -23.250 -11.270 26.556 1.00 86.88 117 VAL A C 1
ATOM 952 O O . VAL A 1 117 ? -23.583 -10.875 27.668 1.00 86.88 117 VAL A O 1
ATOM 955 N N . THR A 1 118 ? -22.123 -10.865 25.981 1.00 85.81 118 THR A N 1
ATOM 956 C CA . THR A 1 118 ? -21.254 -9.826 26.539 1.00 85.81 118 THR A CA 1
ATOM 957 C C . THR A 1 118 ? -21.171 -8.681 25.545 1.00 85.81 118 THR A C 1
ATOM 959 O O . THR A 1 118 ? -21.040 -8.913 24.344 1.00 85.81 118 THR A O 1
ATOM 962 N N . VAL A 1 119 ? -21.249 -7.450 26.047 1.00 85.44 119 VAL A N 1
ATOM 963 C CA . VAL A 1 119 ? -21.033 -6.239 25.255 1.00 85.44 119 VAL A CA 1
ATOM 964 C C . VAL A 1 119 ? -19.665 -5.68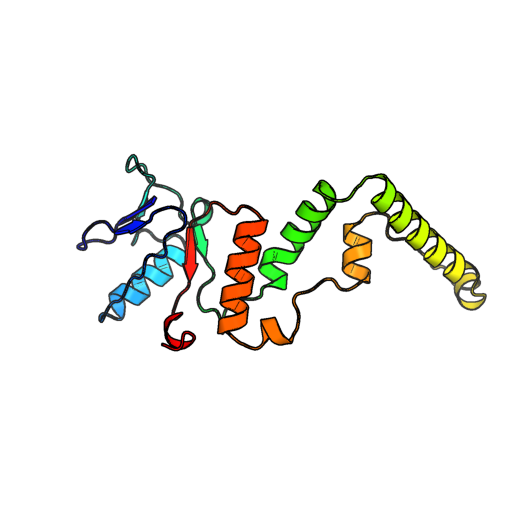4 25.630 1.00 85.44 119 VAL A C 1
ATOM 966 O O . VAL A 1 119 ? -19.455 -5.244 26.759 1.00 85.44 119 VAL A O 1
ATOM 969 N N . GLU A 1 120 ? -18.721 -5.735 24.694 1.00 84.06 120 GLU A N 1
ATOM 970 C CA . GLU A 1 120 ? -17.366 -5.221 24.893 1.00 84.06 120 GLU A CA 1
ATOM 971 C C . GLU A 1 120 ? -17.209 -3.856 24.207 1.00 84.06 120 GLU A C 1
ATOM 973 O O . GLU A 1 120 ? -17.514 -3.732 23.018 1.00 84.06 120 GLU A O 1
ATOM 978 N N . PRO A 1 121 ? -16.713 -2.822 24.908 1.00 80.81 121 PRO A N 1
ATOM 979 C CA . PRO A 1 121 ? -16.367 -1.563 24.267 1.00 80.81 121 PRO A CA 1
ATOM 980 C C . PRO A 1 121 ? -15.101 -1.706 23.410 1.00 80.81 121 PRO A C 1
ATOM 982 O O . PRO A 1 121 ? -14.263 -2.585 23.626 1.00 80.81 121 PRO A O 1
ATOM 985 N N . GLY A 1 122 ? -14.908 -0.778 22.474 1.00 78.50 122 GLY A N 1
ATOM 986 C CA . GLY A 1 122 ? -13.633 -0.554 21.807 1.00 78.50 122 GLY A CA 1
ATOM 987 C C . GLY A 1 122 ? -12.583 -0.091 22.815 1.00 78.50 122 GLY A C 1
ATOM 988 O O . GLY A 1 122 ? -12.446 1.095 23.092 1.00 78.50 122 GLY A O 1
ATOM 989 N N . GLY A 1 123 ? -11.820 -1.035 23.364 1.00 78.62 123 GLY A N 1
ATOM 990 C CA . GLY A 1 123 ? -10.759 -0.774 24.338 1.00 78.62 123 GLY A CA 1
ATOM 991 C C . GLY A 1 123 ? -9.471 -0.213 23.729 1.00 78.62 123 GLY A C 1
ATOM 992 O O . GLY A 1 123 ? -8.534 0.105 24.460 1.00 78.62 123 GLY A O 1
ATOM 993 N N . LYS A 1 124 ? -9.387 -0.120 22.395 1.00 87.06 124 LYS A N 1
ATOM 994 C CA . LYS A 1 124 ? -8.241 0.433 21.658 1.00 87.06 124 LYS A CA 1
ATOM 995 C C . LYS A 1 124 ? -8.702 1.268 20.471 1.00 87.06 124 LYS A C 1
ATOM 997 O O . LYS A 1 124 ? -9.711 0.946 19.842 1.00 87.06 124 LYS A O 1
ATOM 1002 N N . LEU A 1 125 ? -7.894 2.263 20.098 1.00 89.38 125 LEU A N 1
ATOM 1003 C CA . LEU A 1 125 ? -8.153 3.128 18.944 1.00 89.38 125 LEU A CA 1
ATOM 1004 C C . LEU A 1 125 ? -8.415 2.328 17.661 1.00 89.38 125 LEU A C 1
ATOM 1006 O O . LEU A 1 125 ? -9.346 2.641 16.931 1.00 89.38 125 LEU A O 1
ATOM 1010 N N . GLU A 1 126 ? -7.654 1.257 17.415 1.00 89.81 126 GLU A N 1
ATOM 1011 C CA . GLU A 1 126 ? -7.863 0.385 16.253 1.00 89.81 126 GLU A CA 1
ATOM 1012 C C . GLU A 1 126 ? -9.289 -0.195 16.189 1.00 89.81 126 GLU A C 1
ATOM 1014 O O . GLU A 1 126 ? -9.882 -0.243 15.113 1.00 89.81 126 GLU A O 1
ATOM 1019 N N . GLN A 1 127 ? -9.861 -0.626 17.320 1.00 89.75 127 GLN A N 1
ATOM 1020 C CA . GLN A 1 127 ? -11.224 -1.172 17.355 1.00 89.75 127 GLN A CA 1
ATOM 1021 C C . GLN A 1 127 ? -12.257 -0.088 17.042 1.00 89.75 127 GLN A C 1
ATOM 1023 O O . GLN A 1 127 ? -13.174 -0.327 16.260 1.00 89.75 127 GLN A O 1
ATOM 1028 N N . ILE A 1 128 ? -12.059 1.113 17.592 1.00 90.38 128 ILE A N 1
ATOM 1029 C CA . ILE A 1 128 ? -12.909 2.280 17.330 1.00 90.38 128 ILE A CA 1
ATOM 1030 C C . ILE A 1 128 ? -12.843 2.654 15.842 1.00 90.38 128 ILE A C 1
ATOM 1032 O O . ILE A 1 128 ? -13.873 2.814 15.198 1.00 90.38 128 ILE A O 1
ATOM 1036 N N . MET A 1 129 ? -11.647 2.711 15.252 1.00 90.62 129 MET A N 1
ATOM 1037 C CA . MET A 1 129 ? -11.470 3.024 13.829 1.00 90.62 129 MET A CA 1
ATOM 1038 C C . MET A 1 129 ? -12.086 1.969 12.900 1.00 90.62 129 MET A C 1
ATOM 1040 O O . MET A 1 129 ? -12.630 2.325 11.855 1.00 90.62 129 MET A O 1
ATOM 1044 N N . LYS A 1 130 ? -12.020 0.681 13.265 1.00 89.94 130 LYS A N 1
ATOM 1045 C CA . LYS A 1 130 ? -12.701 -0.396 12.527 1.00 89.94 130 LYS A CA 1
ATOM 1046 C C . LYS A 1 130 ? -14.216 -0.262 12.613 1.00 89.94 130 LYS A C 1
ATOM 1048 O O . LYS A 1 130 ? -14.883 -0.386 11.594 1.00 89.94 130 LYS A O 1
ATOM 1053 N N . TYR A 1 131 ? -14.744 0.025 13.802 1.00 88.81 131 TYR A N 1
ATOM 1054 C CA . TYR A 1 131 ? -16.173 0.262 14.003 1.00 88.81 131 TYR A CA 1
ATOM 1055 C C . TYR A 1 131 ? -16.673 1.458 13.182 1.00 88.81 131 TYR A C 1
ATOM 1057 O O . TYR A 1 131 ? -17.689 1.361 12.502 1.00 88.81 131 TYR A O 1
ATOM 1065 N N . CYS A 1 132 ? -15.917 2.558 13.168 1.00 89.31 132 CYS A N 1
ATOM 1066 C CA . CYS A 1 132 ? -16.217 3.733 12.348 1.00 89.31 132 CYS A CA 1
ATOM 1067 C C . CYS A 1 132 ? -15.954 3.529 10.847 1.00 89.31 132 CYS A C 1
ATOM 1069 O O . CYS A 1 132 ? -16.143 4.469 10.082 1.00 89.31 132 CYS A O 1
ATOM 1071 N N . ASN A 1 133 ? -15.507 2.338 10.433 1.00 90.25 133 ASN A N 1
ATOM 1072 C CA . ASN A 1 133 ? -15.204 1.993 9.050 1.00 90.25 133 ASN A CA 1
ATOM 1073 C C . ASN A 1 133 ? -14.269 3.014 8.374 1.00 90.25 133 ASN A C 1
ATOM 1075 O O . ASN A 1 133 ? -14.593 3.586 7.341 1.00 90.25 133 ASN A O 1
ATOM 1079 N N . VAL A 1 134 ? -13.104 3.294 8.970 1.00 91.19 134 VAL A N 1
ATOM 1080 C CA . VAL A 1 134 ? -12.111 4.186 8.344 1.00 91.19 134 VAL A CA 1
ATOM 1081 C C . VAL A 1 134 ? -11.525 3.520 7.090 1.00 91.19 134 VAL A C 1
ATOM 1083 O O . VAL A 1 134 ? -10.794 2.528 7.209 1.00 91.19 134 VAL A O 1
ATOM 1086 N N . HIS A 1 135 ? -11.820 4.096 5.920 1.00 93.12 135 HIS A N 1
ATOM 1087 C CA . HIS A 1 135 ? -11.367 3.648 4.599 1.00 93.12 135 HIS A CA 1
ATOM 1088 C C . HIS A 1 135 ? -11.096 4.826 3.640 1.00 93.12 135 HIS A C 1
ATOM 1090 O O . HIS A 1 135 ? -11.430 5.976 3.941 1.00 93.12 135 HIS A O 1
ATOM 1096 N N . PHE A 1 136 ? -10.485 4.551 2.485 1.00 93.75 136 PHE A N 1
ATOM 1097 C CA . PHE A 1 136 ? -10.350 5.531 1.400 1.00 93.75 136 PHE A CA 1
ATOM 1098 C C . PHE A 1 136 ? -11.696 5.793 0.713 1.00 93.75 136 PHE A C 1
ATOM 1100 O O . PHE A 1 136 ? -12.470 4.868 0.485 1.00 93.75 136 PHE A O 1
ATOM 1107 N N . ASP A 1 137 ? -11.966 7.049 0.355 1.00 92.56 137 ASP A N 1
ATOM 1108 C CA . ASP A 1 137 ? -13.203 7.452 -0.330 1.00 92.56 137 ASP A CA 1
ATOM 1109 C C . ASP A 1 137 ? -13.431 6.642 -1.627 1.00 92.56 137 ASP A C 1
ATOM 1111 O O . ASP A 1 137 ? -12.494 6.387 -2.388 1.00 92.56 137 ASP A O 1
ATOM 1115 N N . GLU A 1 138 ? -14.677 6.242 -1.898 1.00 88.94 138 GLU A N 1
ATOM 1116 C CA . GLU A 1 138 ? -15.056 5.484 -3.098 1.00 88.94 138 GLU A CA 1
ATOM 1117 C C . GLU A 1 138 ? -14.715 6.236 -4.396 1.00 88.94 138 GLU A C 1
ATOM 1119 O O . GLU A 1 138 ? -14.276 5.632 -5.381 1.00 88.94 138 GLU A O 1
ATOM 1124 N N . ALA A 1 139 ? -14.827 7.568 -4.384 1.00 86.62 139 ALA A N 1
ATOM 1125 C CA . ALA A 1 139 ? -14.428 8.403 -5.511 1.00 86.62 139 ALA A CA 1
ATOM 1126 C C . ALA A 1 139 ? -12.928 8.250 -5.824 1.00 86.62 139 ALA A C 1
ATOM 1128 O O . ALA A 1 139 ? -12.534 8.191 -6.987 1.00 86.62 139 ALA A O 1
ATOM 1129 N N . VAL A 1 140 ? -12.094 8.100 -4.789 1.00 89.75 140 VAL A N 1
ATOM 1130 C CA . VAL A 1 140 ? -10.644 7.891 -4.925 1.00 89.75 140 VAL A CA 1
ATOM 1131 C C . VAL A 1 140 ? -10.326 6.467 -5.377 1.00 89.75 140 VAL A C 1
ATOM 1133 O O . VAL A 1 140 ? -9.384 6.258 -6.139 1.00 89.75 140 VAL A O 1
ATOM 1136 N N . THR A 1 141 ? -11.090 5.473 -4.922 1.00 88.00 141 THR A N 1
ATOM 1137 C CA . THR A 1 141 ? -10.830 4.056 -5.228 1.00 88.00 141 THR A CA 1
ATOM 1138 C C . THR A 1 141 ? -11.414 3.595 -6.565 1.00 88.00 141 THR A C 1
ATOM 1140 O O . THR A 1 141 ? -11.108 2.487 -7.010 1.00 88.00 141 THR A O 1
ATOM 1143 N N . THR A 1 142 ? -12.199 4.423 -7.251 1.00 86.25 142 THR A N 1
ATOM 1144 C CA . THR A 1 142 ? -12.767 4.074 -8.563 1.00 86.25 142 THR A CA 1
ATOM 1145 C C . THR A 1 142 ? -11.848 4.473 -9.718 1.00 86.25 142 THR A C 1
ATOM 1147 O O . THR A 1 142 ? -11.631 3.681 -10.641 1.00 86.25 142 THR A O 1
ATOM 1150 N N . GLU A 1 143 ? -11.274 5.674 -9.666 1.00 89.75 143 GLU A N 1
ATOM 1151 C CA . GLU A 1 143 ? -10.455 6.234 -10.743 1.00 89.75 143 GLU A CA 1
ATOM 1152 C C . GLU A 1 143 ? -8.961 5.926 -10.548 1.00 89.75 143 GLU A C 1
ATOM 1154 O O . GLU A 1 143 ? -8.377 6.237 -9.510 1.00 89.75 143 GLU A O 1
ATOM 1159 N N . SER A 1 144 ? -8.307 5.328 -11.554 1.00 91.12 144 SER A N 1
ATOM 1160 C CA . SER A 1 144 ? -6.886 4.945 -11.463 1.00 91.12 144 SER A CA 1
ATOM 1161 C C . SER A 1 144 ? -5.962 6.132 -11.174 1.00 91.12 144 SER A C 1
ATOM 1163 O O . SER A 1 144 ? -5.026 5.990 -10.391 1.00 91.12 144 SER A O 1
ATOM 1165 N N . THR A 1 145 ? -6.223 7.298 -11.766 1.00 92.56 145 THR A N 1
ATOM 1166 C CA . THR A 1 145 ? -5.440 8.523 -11.545 1.00 92.56 145 THR A CA 1
ATOM 1167 C C . THR A 1 145 ? -5.518 8.966 -10.089 1.00 92.56 145 THR A C 1
ATOM 1169 O O . THR A 1 145 ? -4.488 9.134 -9.435 1.00 92.56 145 THR A O 1
ATOM 1172 N N . SER A 1 146 ? -6.734 9.047 -9.542 1.00 93.00 146 SER A N 1
ATOM 1173 C CA . SER A 1 146 ? -6.973 9.382 -8.136 1.00 93.00 146 SER A CA 1
ATOM 1174 C C . SER A 1 146 ? -6.355 8.353 -7.191 1.00 93.00 146 SER A C 1
ATOM 1176 O O . SER A 1 146 ? -5.772 8.731 -6.174 1.00 93.00 146 SER A O 1
ATOM 1178 N N . LYS A 1 147 ? -6.390 7.057 -7.539 1.00 94.12 147 LYS A N 1
ATOM 1179 C CA . LYS A 1 147 ? -5.692 6.016 -6.770 1.00 94.12 147 LYS A CA 1
ATOM 1180 C C . LYS A 1 147 ? -4.185 6.239 -6.716 1.00 94.12 147 LYS A C 1
ATOM 1182 O O . LYS A 1 147 ? -3.591 6.080 -5.651 1.00 94.12 147 LYS A O 1
ATOM 1187 N N . ILE A 1 148 ? -3.560 6.559 -7.851 1.00 94.69 148 ILE A N 1
ATOM 1188 C CA . ILE A 1 148 ? -2.114 6.806 -7.931 1.00 94.69 148 ILE A CA 1
ATOM 1189 C C . ILE A 1 148 ? -1.751 8.028 -7.084 1.00 94.69 148 ILE A C 1
ATOM 1191 O O . ILE A 1 148 ? -0.787 7.987 -6.319 1.00 94.69 148 ILE A O 1
ATOM 1195 N N . GLU A 1 149 ? -2.545 9.095 -7.165 1.00 94.50 149 GLU A N 1
ATOM 1196 C CA . GLU A 1 149 ? -2.334 10.285 -6.347 1.00 94.50 149 GLU A CA 1
ATOM 1197 C C . GLU A 1 149 ? -2.455 9.966 -4.848 1.00 94.50 149 GLU A C 1
ATOM 1199 O O . GLU A 1 149 ? -1.544 10.263 -4.070 1.00 94.50 149 GLU A O 1
ATOM 1204 N N . ALA A 1 150 ? -3.530 9.288 -4.439 1.00 95.88 150 ALA A N 1
ATOM 1205 C CA . ALA A 1 150 ? -3.751 8.895 -3.051 1.00 95.88 150 ALA A CA 1
ATOM 1206 C C . ALA A 1 150 ? -2.653 7.962 -2.522 1.00 95.88 150 ALA A C 1
ATOM 1208 O O . ALA A 1 150 ? -2.216 8.114 -1.378 1.00 95.88 150 ALA A O 1
ATOM 1209 N N . LEU A 1 151 ? -2.162 7.039 -3.354 1.00 95.69 151 LEU A N 1
ATOM 1210 C CA . LEU A 1 151 ? -1.011 6.188 -3.059 1.00 95.69 151 LEU A CA 1
ATOM 1211 C C . LEU A 1 151 ? 0.220 7.040 -2.718 1.00 95.69 151 LEU A C 1
ATOM 1213 O O . LEU A 1 151 ? 0.793 6.884 -1.638 1.00 95.69 151 LEU A O 1
ATOM 1217 N N . ILE A 1 152 ? 0.608 7.962 -3.604 1.00 93.56 152 ILE A N 1
ATOM 1218 C CA . ILE A 1 152 ? 1.805 8.802 -3.435 1.00 93.56 152 ILE A CA 1
ATOM 1219 C C . ILE A 1 152 ? 1.670 9.705 -2.203 1.00 93.56 152 ILE A C 1
ATOM 1221 O O . ILE A 1 152 ? 2.590 9.781 -1.378 1.00 93.56 152 ILE A O 1
ATOM 1225 N N . GLN A 1 153 ? 0.518 10.360 -2.036 1.00 94.81 153 GLN A N 1
ATOM 1226 C CA . GLN A 1 153 ? 0.251 11.220 -0.883 1.00 94.81 153 GLN A CA 1
ATOM 1227 C C . GLN A 1 153 ? 0.336 10.435 0.432 1.00 94.81 153 GLN A C 1
ATOM 1229 O O . GLN A 1 153 ? 0.935 10.904 1.404 1.00 94.81 153 GLN A O 1
ATOM 1234 N N . THR A 1 154 ? -0.231 9.227 0.465 1.00 95.06 154 THR A N 1
ATOM 1235 C CA . THR A 1 154 ? -0.240 8.382 1.664 1.00 95.06 154 THR A CA 1
ATOM 1236 C C . THR A 1 154 ? 1.161 7.892 2.008 1.00 95.06 154 THR A C 1
ATOM 1238 O O . THR A 1 154 ? 1.591 8.047 3.150 1.00 95.06 154 THR A O 1
ATOM 1241 N N . LEU A 1 155 ? 1.915 7.385 1.029 1.00 93.31 155 LEU A N 1
ATOM 1242 C CA . LEU A 1 155 ? 3.307 6.959 1.218 1.00 93.31 155 LEU A CA 1
ATOM 1243 C C . LEU A 1 155 ? 4.180 8.093 1.761 1.00 93.31 155 LEU A C 1
ATOM 1245 O O . LEU A 1 155 ? 4.956 7.886 2.694 1.00 93.31 155 LEU A O 1
ATOM 1249 N N . THR A 1 156 ? 3.992 9.305 1.234 1.00 91.25 156 THR A N 1
ATOM 1250 C CA . THR A 1 156 ? 4.709 10.503 1.685 1.00 91.25 156 THR A CA 1
ATOM 1251 C C . THR A 1 156 ? 4.373 10.835 3.140 1.00 91.25 156 THR A C 1
ATOM 1253 O O . THR A 1 156 ? 5.274 11.022 3.957 1.00 91.25 156 THR A O 1
ATOM 1256 N N . LYS A 1 157 ? 3.083 10.850 3.503 1.00 91.62 157 LYS A N 1
ATOM 1257 C CA . LYS A 1 157 ? 2.622 11.121 4.880 1.00 91.62 157 LYS A CA 1
ATOM 1258 C C . LYS A 1 157 ? 3.078 10.059 5.885 1.00 91.62 157 LYS A C 1
ATOM 1260 O O . LYS A 1 157 ? 3.322 10.378 7.052 1.00 91.62 157 LYS A O 1
ATOM 1265 N N . LEU A 1 158 ? 3.187 8.807 5.444 1.00 89.94 158 LEU A N 1
ATOM 1266 C CA . LEU A 1 158 ? 3.690 7.694 6.247 1.00 89.94 158 LEU A CA 1
ATOM 1267 C C . LEU A 1 158 ? 5.226 7.647 6.309 1.00 89.94 158 LEU A C 1
ATOM 1269 O O . LEU A 1 158 ? 5.767 6.947 7.164 1.00 89.94 158 LEU A O 1
ATOM 1273 N N . GLY A 1 159 ? 5.922 8.413 5.464 1.00 87.88 159 GLY A N 1
ATOM 1274 C CA . GLY A 1 159 ? 7.382 8.446 5.406 1.00 87.88 159 GLY A CA 1
ATOM 1275 C C . GLY A 1 159 ? 7.991 7.141 4.890 1.00 87.88 159 GLY A C 1
ATOM 1276 O O . GLY A 1 159 ? 9.032 6.721 5.400 1.00 87.88 159 GLY A O 1
ATOM 1277 N N . GLU A 1 160 ? 7.337 6.484 3.926 1.00 90.19 160 GLU A N 1
ATOM 1278 C CA . GLU A 1 160 ? 7.868 5.277 3.285 1.00 90.19 160 GLU A CA 1
ATOM 1279 C C . GLU A 1 160 ? 9.194 5.585 2.570 1.00 90.19 160 GLU A C 1
ATOM 1281 O O . GLU A 1 160 ? 9.343 6.615 1.913 1.00 90.19 160 GLU A O 1
ATOM 1286 N N . LYS A 1 161 ? 10.174 4.691 2.728 1.00 89.44 161 LYS A N 1
ATOM 1287 C CA . LYS A 1 161 ? 11.538 4.843 2.191 1.00 89.44 161 LYS A CA 1
ATOM 1288 C C . LYS A 1 161 ? 11.884 3.807 1.129 1.00 89.44 161 LYS A C 1
ATOM 1290 O O . LYS A 1 161 ? 12.913 3.939 0.470 1.00 89.44 161 LYS A O 1
ATOM 1295 N N . LYS A 1 162 ? 11.070 2.760 0.989 1.00 92.19 162 LYS A N 1
ATOM 1296 C CA . LYS A 1 162 ? 11.238 1.742 -0.047 1.00 92.19 162 LYS A CA 1
ATOM 1297 C C . LYS A 1 162 ? 11.015 2.326 -1.440 1.00 92.19 162 LYS A C 1
ATOM 1299 O O . LYS A 1 162 ? 10.231 3.253 -1.624 1.00 92.19 162 LYS A O 1
ATOM 1304 N N . LEU A 1 163 ? 11.662 1.724 -2.436 1.00 93.88 163 LEU A N 1
ATOM 1305 C CA . LEU A 1 163 ? 11.378 2.009 -3.842 1.00 93.88 163 LEU A CA 1
ATOM 1306 C C . LEU A 1 163 ? 9.994 1.481 -4.208 1.00 93.88 163 LEU A C 1
ATOM 1308 O O . LEU A 1 163 ? 9.756 0.278 -4.160 1.00 93.88 163 LEU A O 1
ATOM 1312 N N . VAL A 1 164 ? 9.097 2.374 -4.596 1.00 95.12 164 VAL A N 1
ATOM 1313 C CA . VAL A 1 164 ? 7.739 2.027 -5.016 1.00 95.12 164 VAL A CA 1
ATOM 1314 C C . VAL A 1 164 ? 7.761 1.669 -6.495 1.00 95.12 164 VAL A C 1
ATOM 1316 O O . VAL A 1 164 ? 8.299 2.422 -7.304 1.00 95.12 164 VAL A O 1
ATOM 1319 N N . ILE A 1 165 ? 7.185 0.521 -6.846 1.00 96.06 165 ILE A N 1
ATOM 1320 C CA . ILE A 1 165 ? 7.194 0.004 -8.215 1.00 96.06 165 ILE A CA 1
ATOM 1321 C C . ILE A 1 165 ? 5.760 -0.103 -8.717 1.00 96.06 165 ILE A C 1
ATOM 1323 O O . ILE A 1 165 ? 4.955 -0.868 -8.183 1.00 96.06 165 ILE A O 1
ATOM 1327 N N . LEU A 1 166 ? 5.471 0.656 -9.769 1.00 96.06 166 LEU A N 1
ATOM 1328 C CA . LEU A 1 166 ? 4.199 0.675 -10.476 1.00 96.06 166 LEU A CA 1
ATOM 1329 C C . LEU A 1 166 ? 4.418 0.226 -11.920 1.00 96.06 166 LEU A C 1
ATOM 1331 O O . LEU A 1 166 ? 5.457 0.513 -12.515 1.00 96.06 166 LEU A O 1
ATOM 1335 N N . THR A 1 167 ? 3.424 -0.438 -12.496 1.00 95.62 167 THR A N 1
ATOM 1336 C CA . THR A 1 167 ? 3.425 -0.838 -13.909 1.00 95.62 167 THR A CA 1
ATOM 1337 C C . THR A 1 167 ? 2.273 -0.179 -14.643 1.00 95.62 167 THR A C 1
ATOM 1339 O O . THR A 1 167 ? 1.266 0.160 -14.023 1.00 95.62 167 THR A O 1
ATOM 1342 N N . ASN A 1 168 ? 2.399 -0.034 -15.967 1.00 92.62 168 ASN A N 1
ATOM 1343 C CA . ASN A 1 168 ? 1.293 0.377 -16.843 1.00 92.62 168 ASN A CA 1
ATOM 1344 C C . ASN A 1 168 ? 0.694 1.759 -16.518 1.00 92.62 168 ASN A C 1
ATOM 1346 O O . ASN A 1 168 ? -0.408 2.080 -16.952 1.00 92.62 168 ASN A O 1
ATOM 1350 N N . VAL A 1 169 ? 1.422 2.592 -15.765 1.00 92.75 169 VAL A N 1
ATOM 1351 C CA . VAL A 1 169 ? 0.936 3.884 -15.254 1.00 92.75 169 VAL A CA 1
ATOM 1352 C C . VAL A 1 169 ? 0.547 4.835 -16.383 1.00 92.75 169 VAL A C 1
ATOM 1354 O O . VAL A 1 169 ? -0.431 5.565 -16.256 1.00 92.75 169 VAL A O 1
ATOM 1357 N N . SER A 1 170 ? 1.262 4.785 -17.508 1.00 91.50 170 SER A N 1
ATOM 1358 C CA . SER A 1 170 ? 0.997 5.614 -18.687 1.00 91.50 170 SER A CA 1
ATOM 1359 C C . SER A 1 170 ? -0.403 5.425 -19.276 1.00 91.50 170 SER A C 1
ATOM 1361 O O . SER A 1 170 ? -0.900 6.331 -19.927 1.00 91.50 170 SER A O 1
ATOM 1363 N N . HIS A 1 171 ? -1.081 4.299 -19.025 1.00 90.94 171 HIS A N 1
ATOM 1364 C CA . HIS A 1 171 ? -2.465 4.101 -19.471 1.00 90.94 171 HIS A CA 1
ATOM 1365 C C . HIS A 1 171 ? -3.491 4.915 -18.674 1.00 90.94 171 HIS A C 1
ATOM 1367 O O . HIS A 1 171 ? -4.650 4.994 -19.078 1.00 90.94 171 HIS A O 1
ATOM 1373 N N . TYR A 1 172 ? -3.082 5.484 -17.540 1.00 90.62 172 TYR A N 1
ATOM 1374 C CA . TYR A 1 172 ? -3.958 6.201 -16.616 1.00 90.62 172 TYR A CA 1
ATOM 1375 C C . TYR A 1 172 ? -3.626 7.688 -16.520 1.00 90.62 172 TYR A C 1
ATOM 1377 O O . TYR A 1 172 ? -4.405 8.442 -15.952 1.00 90.62 172 TYR A O 1
ATOM 1385 N N . LEU A 1 173 ? -2.487 8.121 -17.056 1.00 86.88 173 LEU A N 1
ATOM 1386 C CA . LEU A 1 173 ? -2.096 9.524 -17.049 1.00 86.88 173 LEU A CA 1
ATOM 1387 C C . LEU A 1 173 ? -2.490 10.159 -18.383 1.00 86.88 173 LEU A C 1
ATOM 1389 O O . LEU A 1 173 ? -2.126 9.655 -19.442 1.00 86.88 173 LEU A O 1
ATOM 1393 N N . SER A 1 174 ? -3.255 11.246 -18.323 1.00 78.44 174 SER A N 1
ATOM 1394 C CA . SER A 1 174 ? -3.498 12.124 -19.468 1.00 78.44 174 SER A CA 1
ATOM 1395 C C . SER A 1 174 ? -2.416 13.202 -19.538 1.00 78.44 174 SER A C 1
ATOM 1397 O O . SER A 1 174 ? -2.017 13.715 -18.490 1.00 78.44 174 SER A O 1
ATOM 1399 N N . ASP A 1 175 ? -1.987 13.537 -20.756 1.00 58.12 175 ASP A N 1
ATOM 1400 C CA . ASP A 1 175 ? -1.074 14.654 -21.051 1.00 58.12 175 ASP A CA 1
ATOM 1401 C C . ASP A 1 175 ? -1.680 16.032 -20.726 1.00 58.12 175 ASP A C 1
ATOM 1403 O O . ASP A 1 175 ? -2.911 16.207 -20.906 1.00 58.12 175 ASP A O 1
#

Organism: NCBI:txid1256229

Sequence (175 aa):
MNLAYYPFQLITTKPSEVTVIDTASPKVLTDLIEALRNDLDKVVLSNDQLEPQEIRKASLWIGDPRLELDLDKLFQRLIYKRMELLIENQRLVELIDQSQQMAMDLLQDPFLSDLPVTVEPGGKLEQIMKYCNVHFDEAVTTESTSKIEALIQTLTKLGEKKLVILTNVSHYLSD

Radius of gyration: 22.57 Å; chains: 1; bounding box: 62×30×57 Å

Foldseek 3Di:
DWKDAPPDDIDDDDPPDDDDDDDPDPVVVVLCCCCLVPVDPRMFDADPVRHTDRSVVQADEQEALLPRDDPCVVPVVLVQVVCVVPDDPVVFVVLQVVQVVVQVVVCPDPVVVVDPDHRDGPNGPSSSCVVVVDDDDPVQSPASVSVVVCVVVSCVVSVPRHHYDYPPVVVRDDD